Protein AF-A0A941AEJ0-F1 (afdb_monomer)

Mean predicted aligned error: 5.85 Å

Radius of gyration: 12.82 Å; Cα contacts (8 Å, |Δi|>4): 85; chains: 1; bounding box: 38×21×31 Å

Sequence (81 aa):
MATVKGSSAHHLLTIVLRNGGMTTDDIRFLNMSQGAIATALEKGEIDAAAVWEPLITRLSGQGTARVLVDGTGLKKGILVI

Secondary structure (DSSP, 8-state):
-EE-TTSHHHHHHHHHHHHTT--GGGS--EE--HHHHHHHHHTTS-S-B---TTHHHHHHHTTS---S--STTT-------

pLDDT: mean 82.57, std 11.11, range [38.0, 91.38]

Solvent-accessible surface area (backbone atoms only — not comparable to full-atom values): 5078 Å² total; per-residue (Å²): 75,34,27,40,77,90,36,76,35,38,55,48,48,53,52,55,31,47,75,70,76,40,55,77,84,80,44,66,75,41,79,36,53,72,71,55,46,52,52,30,40,72,68,63,77,44,94,45,68,45,75,57,84,68,54,52,61,53,33,42,75,70,68,67,43,78,90,87,77,73,54,79,96,76,54,88,86,77,92,74,134

Structure (mmCIF, N/CA/C/O backbone):
data_AF-A0A941AEJ0-F1
#
_entry.id   AF-A0A941AEJ0-F1
#
loop_
_atom_site.group_PDB
_atom_site.id
_atom_site.type_symbol
_atom_site.label_atom_id
_atom_site.label_alt_id
_atom_site.label_comp_id
_atom_site.label_asym_id
_atom_site.label_entity_id
_atom_site.label_seq_id
_atom_site.pdbx_PDB_ins_code
_atom_site.Cartn_x
_atom_site.Cartn_y
_atom_site.Cartn_z
_atom_site.occupancy
_atom_site.B_iso_or_equiv
_atom_site.auth_seq_id
_atom_site.auth_comp_id
_atom_site.auth_asym_id
_atom_site.auth_atom_id
_atom_site.pdbx_PDB_model_num
ATOM 1 N N . MET A 1 1 ? -4.514 -2.242 -6.360 1.00 80.38 1 MET A N 1
ATOM 2 C CA . MET A 1 1 ? -3.317 -1.869 -5.572 1.00 80.38 1 MET A CA 1
ATOM 3 C C . MET A 1 1 ? -3.417 -0.401 -5.178 1.00 80.38 1 MET A C 1
ATOM 5 O O . MET A 1 1 ? -3.371 0.449 -6.062 1.00 80.38 1 MET A O 1
ATOM 9 N N . ALA A 1 2 ? -3.579 -0.088 -3.890 1.00 84.62 2 ALA A N 1
ATOM 10 C CA . ALA A 1 2 ? -3.680 1.295 -3.407 1.00 84.62 2 ALA A CA 1
ATOM 11 C C . ALA A 1 2 ? -2.433 1.739 -2.625 1.00 84.62 2 ALA A C 1
ATOM 13 O O . ALA A 1 2 ? -1.906 0.986 -1.811 1.00 84.62 2 ALA A O 1
ATOM 14 N N . THR A 1 3 ? -1.939 2.955 -2.851 1.00 85.88 3 THR A N 1
ATOM 15 C CA . THR A 1 3 ? -0.883 3.565 -2.021 1.00 85.88 3 THR A CA 1
ATOM 16 C C . THR A 1 3 ? -0.825 5.073 -2.253 1.00 85.88 3 THR A C 1
ATOM 18 O O . THR A 1 3 ? -1.389 5.586 -3.219 1.00 85.88 3 THR A O 1
ATOM 21 N N . VAL A 1 4 ? -0.127 5.793 -1.378 1.00 85.06 4 VAL A N 1
ATOM 22 C CA . VAL A 1 4 ? 0.112 7.229 -1.542 1.00 85.06 4 VAL A CA 1
ATOM 23 C C . VAL A 1 4 ? 1.154 7.421 -2.643 1.00 85.06 4 VAL A C 1
ATOM 25 O O . VAL A 1 4 ? 2.314 7.033 -2.472 1.00 85.06 4 VAL A O 1
ATOM 28 N N . LYS A 1 5 ? 0.766 8.013 -3.778 1.00 84.75 5 LYS A N 1
ATOM 29 C CA . LYS A 1 5 ? 1.681 8.301 -4.896 1.00 84.75 5 LYS A CA 1
ATOM 30 C C . LYS A 1 5 ? 2.869 9.144 -4.413 1.00 84.75 5 LYS A C 1
ATOM 32 O O . LYS A 1 5 ? 2.688 10.123 -3.700 1.00 84.75 5 LYS A O 1
ATOM 37 N N . GLY A 1 6 ? 4.083 8.755 -4.805 1.00 81.69 6 GLY A N 1
ATOM 38 C CA . GLY A 1 6 ? 5.325 9.439 -4.413 1.00 81.69 6 GLY A CA 1
ATOM 39 C C . GLY A 1 6 ? 5.855 9.097 -3.013 1.00 81.69 6 GLY A C 1
ATOM 40 O O . GLY A 1 6 ? 6.923 9.570 -2.643 1.00 81.69 6 GLY A O 1
ATOM 41 N N . SER A 1 7 ? 5.161 8.257 -2.241 1.00 83.00 7 SER A N 1
ATOM 42 C CA . SER A 1 7 ? 5.642 7.801 -0.931 1.00 83.00 7 SER A CA 1
ATOM 43 C C . SER A 1 7 ? 6.711 6.702 -1.028 1.00 83.00 7 SER A C 1
ATOM 45 O O . SER A 1 7 ? 6.869 6.029 -2.052 1.00 83.00 7 SER A O 1
ATOM 47 N N . SER A 1 8 ? 7.397 6.433 0.087 1.00 83.31 8 SER A N 1
ATOM 48 C CA . SER A 1 8 ? 8.310 5.288 0.218 1.00 83.31 8 SER A CA 1
ATOM 49 C C . SER A 1 8 ? 7.640 3.948 -0.109 1.00 83.31 8 SER A C 1
ATOM 51 O O . SER A 1 8 ? 8.298 3.069 -0.679 1.00 83.31 8 SER A O 1
ATOM 53 N N . ALA A 1 9 ? 6.343 3.812 0.195 1.00 84.62 9 ALA A N 1
ATOM 54 C CA . ALA A 1 9 ? 5.541 2.637 -0.138 1.00 84.62 9 ALA A CA 1
ATOM 55 C C . ALA A 1 9 ? 5.221 2.547 -1.634 1.00 84.62 9 ALA A C 1
ATOM 57 O O . ALA A 1 9 ? 5.273 1.454 -2.188 1.00 84.62 9 ALA A O 1
ATOM 58 N N . HIS A 1 10 ? 5.001 3.675 -2.318 1.00 85.44 10 HIS A N 1
ATOM 59 C CA . HIS A 1 10 ? 4.899 3.691 -3.779 1.00 85.44 10 HIS A CA 1
ATOM 60 C C . HIS A 1 10 ? 6.199 3.225 -4.438 1.00 85.44 10 HIS A C 1
ATOM 62 O O . HIS A 1 10 ? 6.178 2.400 -5.345 1.00 85.44 10 HIS A O 1
ATOM 68 N N . HIS A 1 11 ? 7.347 3.676 -3.933 1.00 87.00 11 HIS A N 1
ATOM 69 C CA . HIS A 1 11 ? 8.628 3.205 -4.446 1.00 87.00 11 HIS A CA 1
ATOM 70 C C . HIS A 1 11 ? 8.858 1.710 -4.141 1.00 87.00 11 HIS A C 1
ATOM 72 O O . HIS A 1 11 ? 9.371 0.990 -4.990 1.00 87.00 11 HIS A O 1
ATOM 78 N N . LEU A 1 12 ? 8.472 1.220 -2.955 1.00 85.31 12 LEU A N 1
ATOM 79 C CA . LEU A 1 12 ? 8.548 -0.213 -2.644 1.00 85.31 12 LEU A CA 1
ATOM 80 C C . LEU A 1 12 ? 7.663 -1.033 -3.593 1.00 85.31 12 LEU A C 1
ATOM 82 O O . LEU A 1 12 ? 8.135 -2.016 -4.149 1.00 85.31 12 LEU A O 1
ATOM 86 N N . LEU A 1 13 ? 6.430 -0.584 -3.836 1.00 87.38 13 LEU A N 1
ATOM 87 C CA . LEU A 1 13 ? 5.501 -1.207 -4.776 1.00 87.38 13 LEU A CA 1
ATOM 88 C C . LEU A 1 13 ? 6.125 -1.368 -6.169 1.00 87.38 13 LEU A C 1
ATOM 90 O O . LEU A 1 13 ? 6.066 -2.450 -6.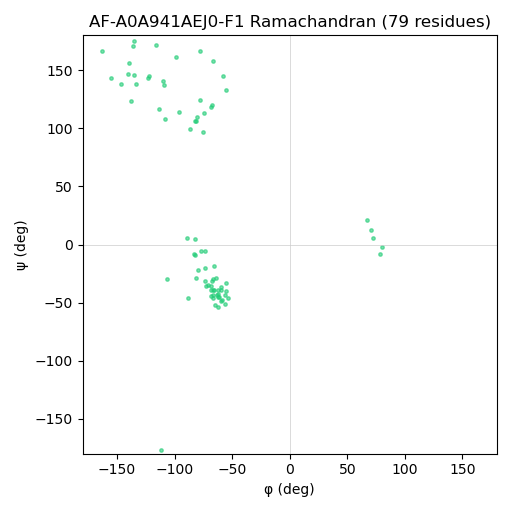742 1.00 87.38 13 LEU A O 1
ATOM 94 N N . THR A 1 14 ? 6.780 -0.331 -6.691 1.00 88.00 14 THR A N 1
ATOM 95 C CA . THR A 1 14 ? 7.450 -0.407 -7.998 1.00 88.00 14 THR A CA 1
ATOM 96 C C . THR A 1 14 ? 8.583 -1.436 -8.018 1.00 88.00 14 THR A C 1
ATOM 98 O O . THR A 1 14 ? 8.738 -2.145 -9.008 1.00 88.00 14 THR A O 1
ATOM 101 N N . ILE A 1 15 ? 9.369 -1.550 -6.941 1.00 87.81 15 ILE A N 1
ATOM 102 C CA . ILE A 1 15 ? 10.433 -2.564 -6.842 1.00 87.81 15 ILE A CA 1
ATOM 103 C C . ILE A 1 15 ? 9.836 -3.973 -6.783 1.00 87.81 15 ILE A C 1
ATOM 105 O O . ILE A 1 15 ? 10.320 -4.862 -7.477 1.00 87.81 15 ILE A O 1
ATOM 109 N N . VAL A 1 16 ? 8.774 -4.168 -5.996 1.00 86.94 16 VAL A N 1
ATOM 110 C CA . VAL A 1 16 ? 8.073 -5.456 -5.875 1.00 86.94 16 VAL A CA 1
ATOM 111 C C . VAL A 1 16 ? 7.538 -5.908 -7.233 1.00 86.94 16 VAL A C 1
ATOM 113 O O . VAL A 1 16 ? 7.789 -7.041 -7.634 1.00 86.94 16 VAL A O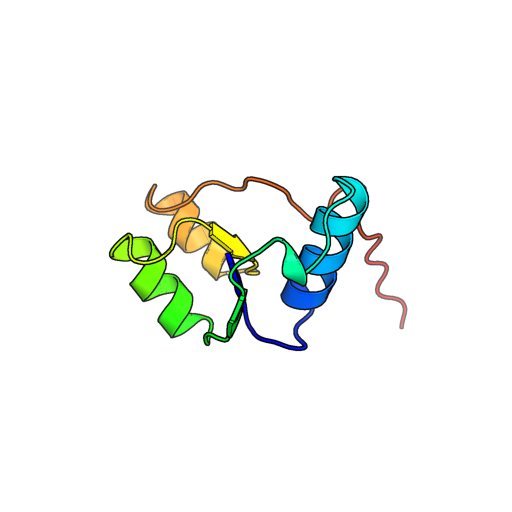 1
ATOM 116 N N . LEU A 1 17 ? 6.864 -5.014 -7.965 1.00 87.50 17 LEU A N 1
ATOM 117 C CA . LEU A 1 17 ? 6.349 -5.309 -9.305 1.00 87.50 17 LEU A CA 1
ATOM 118 C C . LEU A 1 17 ? 7.482 -5.695 -10.256 1.00 87.50 17 LEU A C 1
ATOM 120 O O . LEU A 1 17 ? 7.420 -6.753 -10.875 1.00 87.50 17 LEU A O 1
ATOM 124 N N . ARG A 1 18 ? 8.559 -4.901 -10.293 1.00 88.44 18 ARG A N 1
ATOM 125 C CA . ARG A 1 18 ? 9.724 -5.186 -11.143 1.00 88.44 18 ARG A CA 1
ATOM 126 C C . ARG A 1 18 ? 10.378 -6.525 -10.823 1.00 88.44 18 ARG A C 1
ATOM 128 O O . ARG A 1 18 ? 10.787 -7.220 -11.745 1.00 88.44 18 ARG A O 1
ATOM 135 N N . ASN A 1 19 ? 10.466 -6.897 -9.548 1.00 85.50 19 ASN A N 1
ATOM 136 C CA . ASN A 1 19 ? 11.025 -8.189 -9.151 1.00 85.50 19 ASN A CA 1
ATOM 137 C C . ASN A 1 19 ? 10.150 -9.366 -9.619 1.00 85.50 19 ASN A C 1
ATOM 139 O O . ASN A 1 19 ? 10.659 -10.440 -9.917 1.00 85.50 19 ASN A O 1
ATOM 143 N N . GLY A 1 20 ? 8.839 -9.149 -9.736 1.00 8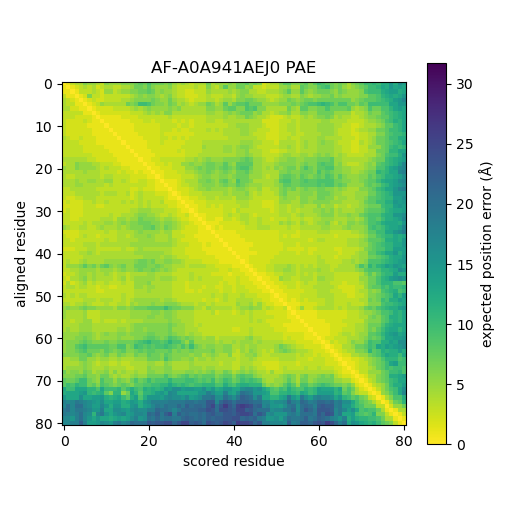5.62 20 GLY A N 1
ATOM 144 C CA . GLY A 1 20 ? 7.907 -10.089 -10.360 1.00 85.62 20 GLY A CA 1
ATOM 145 C C . GLY A 1 20 ? 7.843 -10.007 -11.890 1.00 85.62 20 GLY A C 1
ATOM 146 O O . GLY A 1 20 ? 6.990 -10.662 -12.478 1.00 85.62 20 GLY A O 1
ATOM 147 N N . GLY A 1 21 ? 8.682 -9.192 -12.543 1.00 88.00 21 GLY A N 1
ATOM 148 C CA . GLY A 1 21 ? 8.618 -8.954 -13.990 1.00 88.00 21 GLY A CA 1
ATOM 149 C C . GLY A 1 21 ? 7.410 -8.125 -14.447 1.00 88.00 21 GLY A C 1
ATOM 150 O O . GLY A 1 21 ? 7.141 -8.057 -15.641 1.00 88.00 21 GLY A O 1
ATOM 151 N N . MET A 1 22 ? 6.691 -7.496 -13.514 1.00 90.00 22 MET A N 1
ATOM 152 C CA . MET A 1 22 ? 5.522 -6.654 -13.767 1.00 90.00 22 MET A CA 1
ATOM 153 C C . MET A 1 22 ? 5.891 -5.165 -13.754 1.00 90.00 22 MET A C 1
ATOM 155 O O . MET A 1 22 ? 6.896 -4.727 -13.184 1.00 90.00 22 MET A O 1
ATOM 159 N N . THR A 1 23 ? 5.021 -4.357 -14.339 1.00 86.44 23 THR A N 1
ATOM 160 C CA . THR A 1 23 ? 5.092 -2.898 -14.378 1.00 86.44 23 THR A CA 1
ATOM 161 C C . THR A 1 23 ? 3.911 -2.276 -13.632 1.00 86.44 23 THR A C 1
ATOM 163 O O . THR A 1 23 ? 2.977 -2.954 -13.207 1.00 86.44 23 THR A O 1
ATOM 166 N N . THR A 1 24 ? 3.941 -0.957 -13.439 1.00 82.06 24 THR A N 1
ATOM 167 C CA . THR A 1 24 ? 2.798 -0.224 -12.873 1.00 82.06 24 THR A CA 1
ATOM 168 C C . THR A 1 24 ? 1.573 -0.229 -13.783 1.00 82.06 24 THR A C 1
ATOM 170 O O . THR A 1 24 ? 0.480 0.019 -13.285 1.00 82.06 24 THR A O 1
ATOM 173 N N . ASP A 1 25 ? 1.746 -0.523 -15.072 1.00 86.88 25 ASP A N 1
ATOM 174 C CA . ASP A 1 25 ? 0.656 -0.581 -16.049 1.00 86.88 25 ASP A CA 1
ATOM 175 C C . ASP A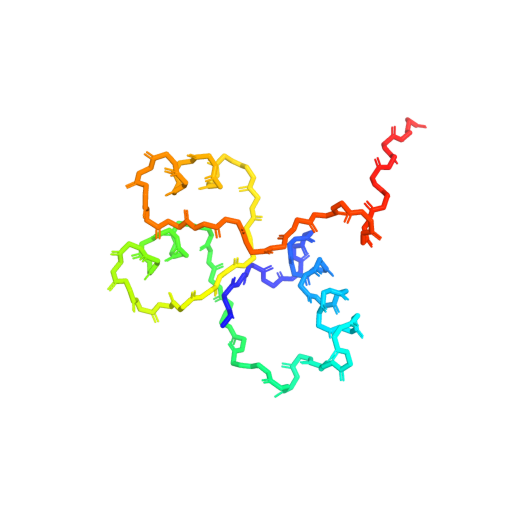 1 25 ? -0.114 -1.908 -15.954 1.00 86.88 25 ASP A C 1
ATOM 177 O O . ASP A 1 25 ? -1.296 -1.966 -16.284 1.00 86.88 25 ASP A O 1
ATOM 181 N N . ASP A 1 26 ? 0.515 -2.948 -15.394 1.00 87.25 26 ASP 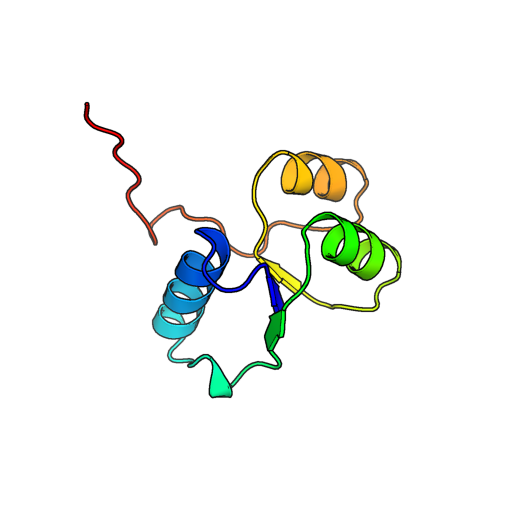A N 1
ATOM 182 C CA . ASP A 1 26 ? -0.112 -4.249 -15.126 1.00 87.25 26 ASP A CA 1
ATOM 183 C C . ASP A 1 26 ? -1.030 -4.230 -13.892 1.00 87.25 26 ASP A C 1
ATOM 185 O O . ASP A 1 26 ? -1.700 -5.218 -13.586 1.00 87.25 26 ASP A O 1
ATOM 189 N N . ILE A 1 27 ? -1.065 -3.117 -13.148 1.00 87.00 27 ILE A N 1
ATOM 190 C CA . ILE A 1 27 ? -1.895 -2.974 -11.954 1.00 87.00 27 ILE A CA 1
ATOM 191 C C . ILE A 1 27 ? -2.860 -1.800 -12.058 1.00 87.00 27 ILE A C 1
ATOM 193 O O . ILE A 1 27 ? -2.536 -0.701 -12.499 1.00 87.00 27 ILE A O 1
ATOM 197 N N . ARG A 1 28 ? -4.052 -1.983 -11.486 1.00 87.88 28 ARG A N 1
ATOM 198 C CA . ARG A 1 28 ? -4.934 -0.855 -11.189 1.00 87.88 28 ARG A CA 1
ATOM 199 C C . ARG A 1 28 ? -4.404 -0.106 -9.968 1.00 87.88 28 ARG A C 1
ATOM 201 O O . ARG A 1 28 ? -4.646 -0.506 -8.821 1.00 87.88 28 ARG A O 1
ATOM 208 N N . PHE A 1 29 ? -3.654 0.959 -10.233 1.00 87.62 29 PHE A N 1
ATOM 209 C CA . PHE A 1 29 ? -3.120 1.856 -9.217 1.00 87.62 29 PHE A CA 1
ATOM 210 C C . PHE A 1 29 ? -4.194 2.827 -8.713 1.00 87.62 29 PHE A C 1
ATOM 212 O O . PHE A 1 29 ? -4.781 3.580 -9.489 1.00 87.62 29 PHE A O 1
ATOM 219 N N . LEU A 1 30 ? -4.423 2.838 -7.399 1.00 89.31 30 LEU A N 1
ATOM 220 C CA . LEU A 1 30 ? -5.315 3.785 -6.732 1.00 89.31 30 LEU A CA 1
ATOM 221 C C . LEU A 1 30 ? -4.498 4.696 -5.814 1.00 89.31 30 LEU A C 1
ATOM 223 O O . LEU A 1 30 ? -3.888 4.239 -4.846 1.00 89.31 30 LEU A O 1
ATOM 227 N N . ASN A 1 31 ? -4.493 5.994 -6.119 1.00 89.56 31 ASN A N 1
ATOM 228 C CA . ASN A 1 31 ? -3.855 6.986 -5.263 1.00 89.56 31 ASN A CA 1
ATOM 229 C C . ASN A 1 31 ? -4.799 7.360 -4.118 1.00 89.56 31 ASN A C 1
ATOM 231 O O . ASN A 1 31 ? -5.778 8.071 -4.332 1.00 89.56 31 ASN A O 1
ATOM 235 N N . MET A 1 32 ? -4.507 6.882 -2.913 1.00 89.50 32 MET A N 1
ATOM 236 C CA . MET A 1 32 ? -5.358 7.075 -1.738 1.00 89.50 32 MET A CA 1
ATOM 237 C C . MET A 1 32 ? -4.503 7.471 -0.536 1.00 89.50 32 MET A C 1
ATOM 239 O O . MET A 1 32 ? -3.373 7.007 -0.395 1.00 89.50 32 MET A O 1
ATOM 243 N N . SER A 1 33 ? -5.041 8.322 0.341 1.00 88.50 33 SER A N 1
ATOM 244 C CA . SER A 1 33 ? -4.407 8.626 1.629 1.00 88.50 33 SER A CA 1
ATOM 245 C C . SER A 1 33 ? -4.414 7.390 2.536 1.00 88.50 33 SER A C 1
ATOM 247 O O . SER A 1 33 ? -5.255 6.506 2.375 1.00 88.50 33 SER A O 1
ATOM 249 N N . GLN A 1 34 ? -3.520 7.325 3.529 1.00 83.81 34 GLN A N 1
ATOM 250 C CA . GLN A 1 34 ? -3.486 6.187 4.461 1.00 83.81 34 GLN A CA 1
ATOM 251 C C . GLN A 1 34 ? -4.830 5.938 5.163 1.00 83.81 34 GLN A C 1
ATOM 253 O O . GLN A 1 34 ? -5.232 4.787 5.299 1.00 83.81 34 GLN A O 1
ATOM 258 N N . GLY A 1 35 ? -5.547 6.994 5.562 1.00 87.19 35 GLY A N 1
ATOM 259 C CA . GLY A 1 35 ? -6.868 6.852 6.188 1.00 87.19 35 GLY A CA 1
ATOM 260 C C . GLY A 1 35 ? -7.919 6.270 5.237 1.00 87.19 35 GLY A C 1
ATOM 261 O O . GLY A 1 35 ? -8.710 5.413 5.632 1.00 87.19 35 GLY A O 1
ATOM 262 N N . ALA A 1 36 ? -7.885 6.678 3.964 1.00 89.62 36 ALA A N 1
ATOM 263 C CA . ALA A 1 36 ? -8.766 6.122 2.942 1.00 89.62 36 ALA A CA 1
ATOM 264 C C . ALA A 1 36 ? -8.419 4.657 2.631 1.00 89.62 36 ALA A C 1
ATOM 266 O O . ALA A 1 36 ? -9.324 3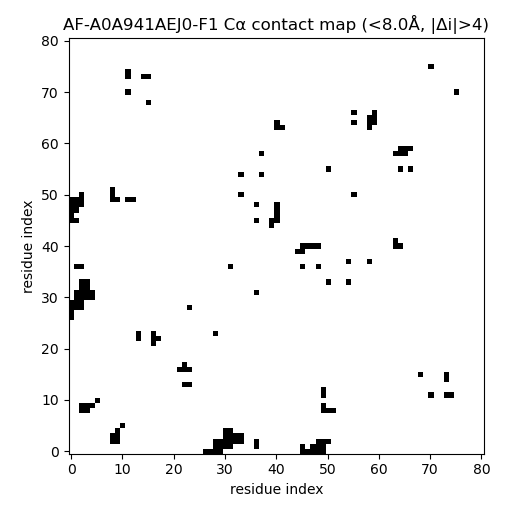.846 2.480 1.00 89.62 36 ALA A O 1
ATOM 267 N N . ILE A 1 37 ? -7.129 4.300 2.596 1.00 89.75 37 ILE A N 1
ATOM 268 C CA . ILE A 1 37 ? -6.674 2.913 2.412 1.00 89.75 37 ILE A CA 1
ATOM 269 C C . ILE A 1 37 ? -7.149 2.020 3.559 1.00 89.75 37 ILE A C 1
ATOM 271 O O . ILE A 1 37 ? -7.652 0.934 3.298 1.00 89.75 37 ILE A O 1
ATOM 275 N N . ALA A 1 38 ? -7.014 2.475 4.809 1.00 87.88 38 ALA A N 1
ATOM 276 C CA . ALA A 1 38 ? -7.481 1.733 5.979 1.00 87.88 38 ALA A CA 1
ATOM 277 C C . ALA A 1 38 ? -8.977 1.408 5.865 1.00 87.88 38 ALA A C 1
ATOM 279 O O . ALA A 1 38 ? -9.368 0.248 5.932 1.00 87.88 38 ALA A O 1
ATOM 280 N N . THR A 1 39 ? -9.784 2.432 5.578 1.00 91.38 39 THR A N 1
ATOM 281 C CA . THR A 1 39 ? -11.237 2.291 5.421 1.00 91.38 39 THR A CA 1
ATOM 282 C C . THR A 1 39 ? -11.597 1.378 4.246 1.00 91.38 39 THR A C 1
ATOM 284 O O . THR A 1 39 ? -12.487 0.543 4.357 1.00 91.38 39 THR A O 1
ATOM 287 N N . ALA A 1 40 ? -10.916 1.523 3.107 1.00 90.50 40 ALA A N 1
ATOM 288 C CA . ALA A 1 40 ? -11.186 0.726 1.915 1.00 90.50 40 ALA A CA 1
ATOM 289 C C . AL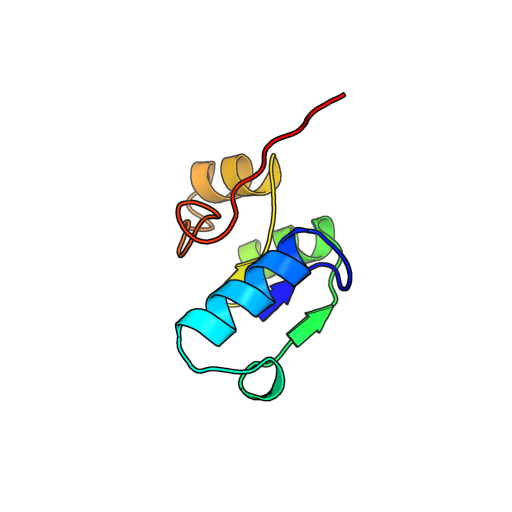A A 1 40 ? -10.797 -0.750 2.099 1.00 90.50 40 ALA A C 1
ATOM 291 O O . ALA A 1 40 ? -11.506 -1.622 1.605 1.00 90.50 40 ALA A O 1
ATOM 292 N N . LEU A 1 41 ? -9.715 -1.043 2.832 1.00 88.25 41 LEU A N 1
ATOM 293 C CA . LEU A 1 41 ? -9.351 -2.413 3.212 1.00 88.25 41 LEU A CA 1
ATOM 294 C C . LEU A 1 41 ? -10.381 -3.017 4.168 1.00 88.25 41 LEU A C 1
ATOM 296 O O . LEU A 1 41 ? -10.827 -4.135 3.944 1.00 88.25 41 LEU A O 1
ATOM 300 N N . GLU A 1 42 ? -10.802 -2.266 5.190 1.00 88.19 42 GLU A N 1
ATOM 301 C CA . GLU A 1 42 ? -11.841 -2.701 6.136 1.00 88.19 42 GLU A CA 1
ATOM 302 C C . GLU A 1 42 ? -13.175 -3.001 5.437 1.00 88.19 42 GLU A C 1
ATOM 304 O O . GLU A 1 42 ? -13.870 -3.946 5.803 1.00 88.19 42 GLU A O 1
ATOM 309 N N . LYS A 1 43 ? -13.522 -2.228 4.403 1.00 89.56 43 LYS A N 1
ATOM 310 C CA . LYS A 1 43 ? -14.734 -2.433 3.598 1.00 89.56 43 LYS A CA 1
ATOM 311 C C . LYS A 1 43 ? -14.590 -3.480 2.489 1.00 89.56 43 LYS A C 1
ATOM 313 O O . LYS A 1 43 ? -15.585 -3.793 1.842 1.00 89.56 43 LYS A O 1
ATOM 318 N N . GLY A 1 44 ? -13.383 -3.988 2.230 1.00 87.06 44 GLY A N 1
ATOM 319 C CA . GLY A 1 44 ? -13.113 -4.876 1.094 1.00 87.06 44 GLY A CA 1
ATOM 320 C C . GLY A 1 44 ? -13.244 -4.198 -0.278 1.00 87.06 44 GLY A C 1
ATOM 321 O O . GLY A 1 44 ? -13.439 -4.873 -1.281 1.00 87.06 44 GLY A O 1
ATOM 322 N N . GLU A 1 45 ? -13.148 -2.867 -0.342 1.00 89.56 45 GLU A N 1
ATOM 323 C CA . GLU A 1 45 ? -13.172 -2.103 -1.599 1.00 89.56 45 GLU A CA 1
ATOM 324 C C . GLU A 1 45 ? -11.856 -2.239 -2.387 1.00 89.56 45 GLU A C 1
ATOM 326 O O . GLU A 1 45 ? -11.813 -1.963 -3.588 1.00 89.56 45 GLU A O 1
ATOM 331 N N . ILE A 1 46 ? -10.769 -2.639 -1.716 1.00 88.50 46 ILE A N 1
ATOM 332 C CA . ILE A 1 46 ? -9.457 -2.874 -2.323 1.00 88.50 46 ILE A CA 1
ATOM 333 C C . ILE A 1 46 ? -8.857 -4.194 -1.839 1.00 88.50 46 ILE A C 1
ATOM 335 O O . ILE A 1 46 ? -8.868 -4.492 -0.650 1.00 88.50 46 ILE A O 1
ATOM 339 N N . ASP A 1 47 ? -8.255 -4.948 -2.758 1.00 85.00 47 ASP A N 1
ATOM 340 C CA . ASP A 1 47 ? -7.679 -6.266 -2.444 1.00 85.00 47 ASP A CA 1
ATOM 341 C C . ASP A 1 47 ? -6.279 -6.181 -1.816 1.00 85.00 47 ASP A C 1
ATOM 343 O O . ASP A 1 47 ? -5.845 -7.067 -1.083 1.00 85.00 47 ASP A O 1
ATOM 347 N N . ALA A 1 48 ? -5.530 -5.124 -2.147 1.00 87.00 48 ALA A N 1
ATOM 348 C CA . ALA A 1 48 ? -4.146 -4.951 -1.721 1.00 87.00 48 ALA A CA 1
ATOM 349 C C . ALA A 1 48 ? -3.735 -3.477 -1.693 1.00 87.00 48 ALA A C 1
ATOM 351 O O . ALA A 1 48 ? -4.083 -2.689 -2.586 1.00 87.00 48 ALA A O 1
ATOM 352 N N . ALA A 1 49 ? -2.913 -3.127 -0.704 1.00 88.44 49 ALA A N 1
ATOM 353 C CA . ALA A 1 49 ? -2.336 -1.801 -0.563 1.00 88.44 49 ALA A CA 1
ATOM 354 C C . ALA A 1 49 ? -0.875 -1.855 -0.106 1.00 88.44 49 ALA A C 1
ATOM 356 O O . ALA A 1 49 ? -0.494 -2.718 0.680 1.00 88.44 49 ALA A O 1
ATOM 357 N N . ALA A 1 50 ? -0.073 -0.892 -0.564 1.00 89.00 50 ALA A N 1
ATOM 358 C CA . ALA A 1 50 ? 1.272 -0.672 -0.044 1.00 89.00 50 ALA A CA 1
ATOM 359 C C . ALA A 1 50 ? 1.224 0.439 1.013 1.00 89.00 50 ALA A C 1
ATOM 361 O O . ALA A 1 50 ? 0.925 1.598 0.705 1.00 89.00 50 ALA A O 1
ATOM 362 N N . VAL A 1 51 ? 1.514 0.075 2.260 1.00 88.00 51 VAL A N 1
ATOM 363 C CA . VAL A 1 51 ? 1.398 0.933 3.448 1.00 88.00 51 VAL A CA 1
ATOM 364 C C . VAL A 1 51 ? 2.636 0.797 4.344 1.00 88.00 51 VAL A C 1
ATOM 366 O O . VAL A 1 51 ? 3.533 0.009 4.055 1.00 88.00 51 VAL A O 1
ATOM 369 N N . TRP A 1 52 ? 2.710 1.599 5.406 1.00 86.81 52 TRP A N 1
ATOM 370 C CA . TRP A 1 52 ? 3.784 1.597 6.403 1.00 86.81 52 TRP A CA 1
ATOM 371 C C . TRP A 1 52 ? 3.195 1.691 7.815 1.00 86.81 52 TRP A C 1
ATOM 373 O O . TRP A 1 52 ? 1.994 1.922 7.982 1.00 86.81 52 TRP A O 1
ATOM 383 N N . GLU A 1 53 ? 4.039 1.507 8.828 1.00 84.81 53 GLU A N 1
ATOM 384 C CA . GLU A 1 53 ? 3.645 1.625 10.234 1.00 84.81 53 GLU A CA 1
ATOM 385 C C . GLU A 1 53 ? 3.053 3.004 10.575 1.00 84.81 53 GLU A C 1
ATOM 387 O O . GLU A 1 53 ? 3.486 4.012 10.014 1.00 84.81 53 GLU A O 1
ATOM 392 N N . PRO A 1 54 ? 2.064 3.080 11.488 1.00 87.00 54 PRO A N 1
ATOM 393 C CA . PRO A 1 54 ? 1.508 1.995 12.316 1.00 87.00 54 PRO A CA 1
ATOM 394 C C . PRO A 1 54 ? 0.337 1.232 11.664 1.00 87.00 54 PRO A C 1
ATOM 396 O O . PRO A 1 54 ? -0.326 0.419 12.311 1.00 87.00 54 PRO A O 1
ATOM 399 N N . LEU A 1 55 ? 0.016 1.523 10.397 1.00 85.88 55 LEU A N 1
ATOM 400 C CA . LEU A 1 55 ? -1.181 0.981 9.751 1.00 85.88 55 LEU A CA 1
ATOM 401 C C . LEU A 1 55 ? -1.088 -0.540 9.533 1.00 85.88 55 LEU A C 1
ATOM 403 O O . LEU A 1 55 ? -2.110 -1.217 9.615 1.00 85.88 55 LEU A O 1
ATOM 407 N N . ILE A 1 56 ? 0.119 -1.081 9.314 1.00 86.56 56 ILE A N 1
ATOM 408 C CA . ILE A 1 56 ? 0.339 -2.530 9.166 1.00 86.56 56 ILE A CA 1
ATOM 409 C C . ILE A 1 56 ? 0.012 -3.236 10.483 1.00 86.56 56 ILE A C 1
ATOM 411 O O . ILE A 1 56 ? -0.820 -4.142 10.486 1.00 86.56 56 ILE A O 1
ATOM 415 N N . THR A 1 57 ? 0.593 -2.787 11.601 1.00 87.19 57 THR A N 1
ATOM 416 C CA . THR A 1 57 ? 0.308 -3.335 12.935 1.00 87.19 57 THR A CA 1
ATOM 417 C C . THR A 1 57 ? -1.182 -3.277 13.269 1.00 87.19 57 THR A C 1
ATOM 419 O O . THR A 1 57 ? -1.740 -4.265 13.745 1.00 87.19 57 THR A O 1
ATOM 422 N N . ARG A 1 58 ? -1.861 -2.163 12.963 1.00 88.81 58 ARG A N 1
ATOM 423 C CA . A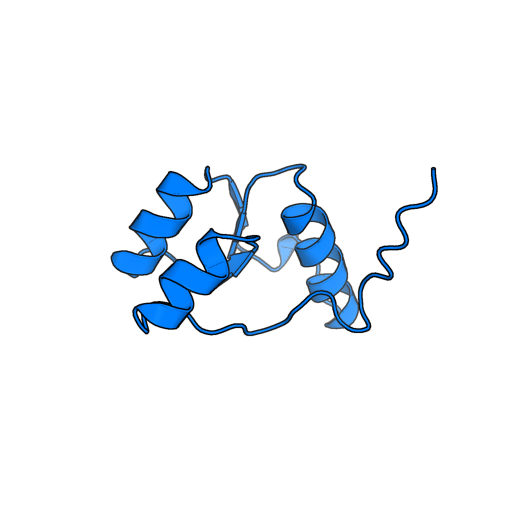RG A 1 58 ? -3.306 -2.022 13.203 1.00 88.81 58 ARG A CA 1
ATOM 424 C C . ARG A 1 58 ? -4.135 -3.024 12.395 1.00 88.81 58 ARG A C 1
ATOM 426 O O . ARG A 1 58 ? -4.933 -3.750 12.977 1.00 88.81 58 ARG A O 1
ATOM 433 N N . LEU A 1 59 ? -3.952 -3.065 11.075 1.00 86.62 59 LEU A N 1
ATOM 434 C CA . LEU A 1 59 ? -4.764 -3.909 10.191 1.00 86.62 59 LEU A CA 1
ATOM 435 C C . LEU A 1 59 ? -4.458 -5.403 10.362 1.00 86.62 59 LEU A C 1
ATOM 437 O O . LEU A 1 59 ? -5.365 -6.226 10.275 1.00 86.62 59 LEU A O 1
ATOM 441 N N . SER A 1 60 ? -3.197 -5.747 10.636 1.00 85.62 60 SER A N 1
ATOM 442 C CA . SER A 1 60 ? -2.777 -7.116 10.949 1.00 85.62 60 SER A CA 1
ATOM 443 C C . SER A 1 60 ? -3.330 -7.574 12.298 1.00 85.62 60 SER A C 1
ATOM 445 O O . SER A 1 60 ? -3.895 -8.659 12.400 1.00 85.62 60 SER A O 1
ATOM 447 N N . GLY A 1 61 ? -3.264 -6.716 13.325 1.00 86.75 61 GLY A N 1
ATOM 448 C CA . GLY A 1 61 ? -3.820 -7.009 14.649 1.00 86.75 61 GLY A CA 1
ATOM 449 C C . GLY A 1 61 ? -5.342 -7.184 14.656 1.00 86.75 61 GLY A C 1
ATOM 450 O O . GLY A 1 61 ? -5.863 -7.945 15.464 1.00 86.75 61 GLY A O 1
ATOM 451 N N . GLN A 1 62 ? -6.054 -6.520 13.742 1.00 86.44 62 GLN A N 1
ATOM 452 C CA . GLN A 1 62 ? -7.501 -6.684 13.551 1.00 86.44 62 GLN A CA 1
ATOM 453 C C . GLN A 1 62 ? -7.876 -7.903 12.689 1.00 86.44 62 GLN A C 1
ATOM 455 O O . GLN A 1 62 ? -9.056 -8.223 12.578 1.00 86.44 62 GLN A O 1
ATOM 460 N N . GLY A 1 63 ? -6.905 -8.572 12.056 1.00 84.38 63 GLY A N 1
ATOM 461 C CA . GLY A 1 63 ? -7.159 -9.644 11.088 1.00 84.38 63 GLY A CA 1
ATOM 462 C C . GLY A 1 63 ? -7.707 -9.159 9.739 1.00 84.38 63 GLY A C 1
ATOM 463 O O . GLY A 1 63 ? -8.036 -9.979 8.885 1.00 84.38 63 GLY A O 1
ATOM 464 N N . THR A 1 64 ? -7.784 -7.843 9.527 1.00 83.62 64 THR A N 1
ATOM 465 C CA . THR A 1 64 ? -8.293 -7.209 8.300 1.00 83.62 64 THR A CA 1
ATOM 466 C C . THR A 1 64 ? -7.306 -7.333 7.140 1.00 83.62 64 THR A C 1
ATOM 468 O O . THR A 1 64 ? -7.708 -7.400 5.982 1.00 83.62 64 THR A O 1
ATOM 471 N N . ALA A 1 65 ? -6.001 -7.356 7.426 1.00 85.81 65 ALA A N 1
ATOM 472 C CA . ALA A 1 65 ? -4.968 -7.477 6.403 1.00 85.81 65 ALA A CA 1
ATOM 473 C C . ALA A 1 65 ? -3.835 -8.410 6.834 1.00 85.81 65 ALA A C 1
ATOM 475 O O . ALA A 1 65 ? -3.555 -8.594 8.013 1.00 85.81 65 ALA A O 1
ATOM 476 N N . ARG A 1 66 ? -3.133 -8.954 5.842 1.00 85.12 66 ARG A N 1
ATOM 477 C CA . ARG A 1 66 ? -1.927 -9.768 6.004 1.00 85.12 66 ARG A CA 1
ATOM 478 C C . ARG A 1 66 ? -0.794 -9.135 5.207 1.00 85.12 66 ARG A C 1
ATOM 480 O O . ARG A 1 66 ? -1.012 -8.664 4.092 1.00 85.12 66 ARG A O 1
ATOM 487 N N . VAL A 1 67 ? 0.423 -9.188 5.742 1.00 86.69 67 VAL A N 1
ATOM 488 C CA . VAL A 1 67 ? 1.626 -8.789 5.000 1.00 86.69 67 VAL A CA 1
ATOM 489 C C . VAL A 1 67 ? 1.877 -9.797 3.873 1.00 86.69 67 VAL A C 1
ATOM 491 O O . VAL A 1 67 ? 2.070 -10.982 4.136 1.00 86.69 67 VAL A O 1
ATOM 494 N N . LEU A 1 68 ? 1.836 -9.332 2.620 1.00 83.81 68 LEU A N 1
ATOM 495 C CA . LEU A 1 68 ? 2.135 -10.149 1.434 1.00 83.81 68 LEU A CA 1
ATOM 496 C C . LEU A 1 68 ? 3.626 -10.126 1.090 1.00 83.81 68 LEU A C 1
ATOM 498 O O . LEU A 1 68 ? 4.216 -11.162 0.808 1.00 83.81 68 LEU A O 1
ATOM 502 N N . VAL A 1 69 ? 4.213 -8.930 1.102 1.00 82.56 69 VAL A N 1
ATOM 503 C CA . VAL A 1 69 ? 5.624 -8.664 0.815 1.00 82.56 69 VAL A CA 1
ATOM 504 C C . VAL A 1 69 ? 6.046 -7.487 1.688 1.00 82.56 69 VAL A C 1
ATOM 506 O O . VAL A 1 69 ? 5.292 -6.520 1.824 1.00 82.56 69 VAL A O 1
ATOM 509 N N . ASP A 1 70 ? 7.232 -7.561 2.278 1.00 80.56 70 ASP A N 1
ATOM 510 C CA . ASP A 1 70 ? 7.846 -6.472 3.031 1.00 80.56 70 ASP A CA 1
ATOM 511 C C . ASP A 1 70 ? 9.083 -5.922 2.289 1.00 80.56 70 ASP A C 1
ATOM 513 O O . ASP A 1 70 ? 9.387 -6.291 1.154 1.00 80.56 70 ASP A O 1
ATOM 517 N N . GLY A 1 71 ? 9.790 -4.969 2.899 1.00 70.94 71 GLY A N 1
ATOM 518 C CA . GLY A 1 71 ? 11.021 -4.423 2.320 1.00 70.94 71 GLY A CA 1
ATOM 519 C C . GLY A 1 71 ? 12.225 -5.369 2.393 1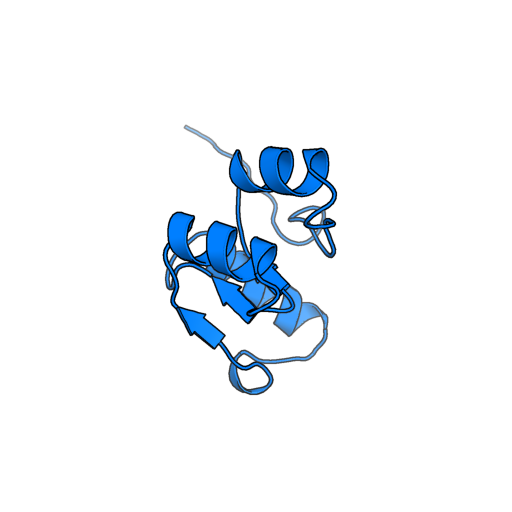.00 70.94 71 GLY A C 1
ATOM 520 O O . GLY A 1 71 ? 13.285 -5.027 1.857 1.00 70.94 71 GLY A O 1
ATOM 521 N N . THR A 1 72 ? 12.098 -6.525 3.051 1.00 75.31 72 THR A N 1
ATOM 522 C CA . THR A 1 72 ? 13.213 -7.420 3.359 1.00 75.31 72 THR A CA 1
ATOM 523 C C . THR A 1 72 ? 13.759 -8.024 2.068 1.00 75.31 72 THR A C 1
ATOM 525 O O . THR A 1 72 ? 13.048 -8.656 1.295 1.00 75.31 72 THR A O 1
ATOM 528 N N . GLY A 1 73 ? 15.039 -7.775 1.782 1.00 67.44 73 GLY A N 1
ATOM 529 C CA . GLY A 1 73 ? 15.691 -8.227 0.545 1.00 67.44 73 GLY A CA 1
ATOM 530 C C . GLY A 1 73 ? 15.390 -7.388 -0.707 1.00 67.44 73 GLY A C 1
ATOM 531 O O . GLY A 1 73 ? 16.070 -7.566 -1.713 1.00 67.44 73 GLY A O 1
ATOM 532 N N . LEU A 1 74 ? 14.450 -6.434 -0.646 1.00 63.62 74 LEU A N 1
ATOM 533 C CA . LEU A 1 74 ? 14.079 -5.555 -1.770 1.00 63.62 74 LEU A CA 1
ATOM 534 C C . LEU A 1 74 ? 14.579 -4.116 -1.608 1.00 63.62 74 LEU A C 1
ATOM 536 O O . LEU A 1 74 ? 14.870 -3.438 -2.592 1.00 63.62 74 LEU A O 1
ATOM 540 N N . LYS A 1 75 ? 14.705 -3.637 -0.368 1.00 55.88 75 LYS A N 1
ATOM 541 C CA . LYS A 1 75 ? 15.302 -2.338 -0.043 1.00 55.88 75 LYS A CA 1
ATOM 542 C C . LYS A 1 75 ? 16.211 -2.471 1.175 1.00 55.88 75 LYS A C 1
ATOM 544 O O . LYS A 1 75 ? 15.757 -2.843 2.251 1.00 55.88 75 LYS A O 1
ATOM 549 N N . LYS A 1 76 ? 17.484 -2.082 1.041 1.00 53.03 76 LYS A N 1
ATOM 550 C CA . LYS A 1 76 ? 18.338 -1.779 2.200 1.00 53.03 76 LYS A CA 1
ATOM 551 C C . LYS A 1 76 ? 18.053 -0.348 2.649 1.00 53.03 76 LYS A C 1
ATOM 553 O O . LYS A 1 76 ? 18.443 0.598 1.974 1.00 53.03 76 LYS A O 1
ATOM 558 N N . GLY A 1 77 ? 17.359 -0.189 3.772 1.00 51.16 77 GLY A N 1
ATOM 559 C CA . GLY A 1 77 ? 17.291 1.088 4.475 1.00 51.16 77 GLY A CA 1
ATOM 560 C C . GLY A 1 77 ? 18.481 1.201 5.419 1.00 51.16 77 GLY A C 1
ATOM 561 O O . GLY A 1 77 ? 18.447 0.618 6.495 1.00 51.16 77 GLY A O 1
ATOM 562 N N . ILE A 1 78 ? 19.531 1.918 5.023 1.00 51.62 78 ILE A N 1
ATOM 563 C CA . ILE A 1 78 ? 20.543 2.399 5.969 1.00 51.62 78 ILE A CA 1
ATOM 564 C C . ILE A 1 78 ? 20.336 3.907 6.074 1.00 51.62 78 ILE A C 1
ATOM 566 O O . ILE A 1 78 ? 20.600 4.638 5.124 1.00 51.62 78 ILE A O 1
ATOM 570 N N . LEU A 1 79 ? 19.811 4.349 7.215 1.00 38.00 79 LEU A N 1
ATOM 571 C CA . LEU A 1 79 ? 19.847 5.751 7.614 1.00 38.00 79 LEU A CA 1
ATOM 572 C C . LEU A 1 79 ? 21.236 6.009 8.190 1.00 38.00 79 LEU A C 1
ATOM 574 O O . LEU A 1 79 ? 21.585 5.486 9.245 1.00 38.00 79 LEU A O 1
ATOM 578 N N . VAL A 1 80 ? 22.028 6.774 7.456 1.00 49.06 80 VAL A N 1
ATOM 579 C CA . VAL A 1 80 ? 23.286 7.352 7.927 1.00 49.06 80 VAL A CA 1
ATOM 580 C C . VAL A 1 80 ? 23.083 8.855 8.061 1.00 49.06 80 VAL A C 1
ATOM 582 O O . VAL A 1 80 ? 22.348 9.441 7.263 1.00 49.06 80 VAL A O 1
ATOM 585 N N . ILE A 1 81 ? 23.664 9.425 9.117 1.00 49.75 81 ILE A N 1
ATOM 586 C CA . ILE A 1 81 ? 23.634 10.864 9.407 1.00 49.75 81 ILE A CA 1
ATOM 587 C C . ILE A 1 81 ? 24.448 11.659 8.388 1.00 49.75 81 ILE A C 1
ATOM 589 O O . ILE A 1 81 ? 25.464 11.113 7.898 1.00 49.75 81 ILE A O 1
#

Foldseek 3Di:
DEDAPPDPLNVLVQLVQVVVVHHPVNDDYHHDDLVRVLVCLQVVVDDDYRDDPPSQVVCVVVVSDDDPDDCVPRDDDDDDD

Nearest PDB structures (foldseek):
  2x26-assembly2_B  TM=9.633E-01  e=2.034E-04  Escherichia coli K-12
  2x26-assembly1_A  TM=9.643E-01  e=4.195E-04  Escherichia coli K-12
  3ksx-assembly1_A  TM=9.733E-01  e=7.586E-04  Xanthomonas citri pv. citri str. 306
  6ssy-assembly2_B  TM=9.323E-01  e=3.447E-03  Escherichia coli K-12
  3uif-assembly1_A  TM=9.261E-01  e=7.598E-02  Methylobacillus flagellatus KT